Protein AF-A0A937DR84-F1 (afdb_monomer_lite)

pLDDT: mean 87.23, std 9.64, range [59.69, 97.25]

Sequence (53 aa):
MLIDASHPEETRGVVVDGTRLEEFQFETATSKPPKGNIYLAKAIGIEPSTQPP

Radius of gyration: 19.81 Å; chains: 1; bounding box: 49×19×43 Å

Secondary structure (DSSP, 8-state):
-EEE--STTEEEEEEEETTEEEEEEEEETT----TT-----------TT----

Structure (mmCIF, N/CA/C/O backbone):
data_AF-A0A937DR84-F1
#
_entry.id   AF-A0A937DR84-F1
#
loop_
_atom_site.group_PDB
_atom_site.id
_atom_site.type_symbol
_atom_site.label_atom_id
_atom_site.label_alt_id
_atom_site.label_comp_id
_atom_site.label_asym_id
_atom_site.label_entity_id
_atom_site.label_seq_id
_atom_site.pdbx_PDB_ins_code
_atom_site.Cartn_x
_atom_site.Cartn_y
_atom_site.Cartn_z
_atom_site.occupancy
_atom_site.B_iso_or_equiv
_atom_site.auth_seq_id
_atom_site.auth_comp_id
_atom_site.auth_asym_id
_atom_site.auth_atom_id
_atom_site.pdbx_PDB_model_num
ATOM 1 N N . MET A 1 1 ? -8.637 -5.023 11.509 1.00 92.12 1 MET A N 1
ATOM 2 C CA . MET A 1 1 ? -8.010 -4.279 10.397 1.00 92.12 1 MET A CA 1
ATOM 3 C C . MET A 1 1 ? -9.091 -3.942 9.383 1.00 92.12 1 MET A C 1
ATOM 5 O O . MET A 1 1 ? -9.849 -4.836 9.028 1.00 92.12 1 MET A O 1
ATOM 9 N N . LEU A 1 2 ? -9.195 -2.678 8.982 1.00 94.56 2 LEU A N 1
ATOM 10 C CA . LEU A 1 2 ? -10.148 -2.153 8.004 1.00 94.56 2 LEU A CA 1
ATOM 11 C C . LEU A 1 2 ? -9.361 -1.485 6.874 1.00 94.56 2 LEU A C 1
ATOM 13 O O . LEU A 1 2 ? -8.356 -0.831 7.144 1.00 94.56 2 LEU A O 1
ATOM 17 N N . ILE A 1 3 ? -9.803 -1.657 5.629 1.00 95.44 3 ILE A N 1
ATOM 18 C CA . ILE A 1 3 ? -9.191 -1.032 4.451 1.00 95.44 3 ILE A CA 1
ATOM 19 C C . ILE A 1 3 ? -10.288 -0.293 3.689 1.00 95.44 3 ILE A C 1
ATOM 21 O O . ILE A 1 3 ? -11.324 -0.885 3.387 1.00 95.44 3 ILE A O 1
ATOM 25 N N . ASP A 1 4 ? -10.052 0.978 3.374 1.00 94.69 4 ASP A N 1
ATOM 26 C CA . ASP A 1 4 ? -10.889 1.769 2.474 1.00 94.69 4 ASP A CA 1
ATOM 27 C C . ASP A 1 4 ? -10.110 2.071 1.190 1.00 94.69 4 ASP A C 1
ATOM 29 O O . ASP A 1 4 ? -9.050 2.698 1.221 1.00 94.69 4 ASP A O 1
ATOM 33 N N . ALA A 1 5 ? -10.652 1.599 0.070 1.00 94.00 5 ALA A N 1
ATOM 34 C CA . ALA A 1 5 ? -10.130 1.797 -1.281 1.00 94.00 5 ALA A CA 1
ATOM 35 C C . ALA A 1 5 ? -11.185 2.436 -2.206 1.00 94.00 5 ALA A C 1
ATOM 37 O O . ALA A 1 5 ? -11.121 2.295 -3.426 1.00 94.00 5 ALA A O 1
ATOM 38 N N . SER A 1 6 ? -12.191 3.105 -1.631 1.00 95.50 6 SER A N 1
ATOM 39 C CA . SER A 1 6 ? -13.262 3.775 -2.387 1.00 95.50 6 SER A CA 1
ATOM 40 C C . SER A 1 6 ? -12.755 5.000 -3.155 1.00 95.50 6 SER A C 1
ATOM 42 O O . SER A 1 6 ? -13.381 5.436 -4.119 1.00 95.50 6 SER A O 1
ATOM 44 N N . HIS A 1 7 ? -11.622 5.547 -2.715 1.00 92.19 7 HIS A N 1
ATOM 45 C CA . HIS A 1 7 ? -10.973 6.726 -3.266 1.00 92.19 7 HIS A CA 1
ATOM 46 C C . HIS A 1 7 ? -9.819 6.281 -4.184 1.00 92.19 7 HIS A C 1
ATOM 48 O O . HIS A 1 7 ? -8.868 5.663 -3.712 1.00 92.19 7 HIS A O 1
ATOM 54 N N . PRO A 1 8 ? -9.872 6.523 -5.505 1.00 89.81 8 PRO A N 1
ATOM 55 C CA . PRO A 1 8 ? -8.823 6.079 -6.430 1.00 89.81 8 PRO A CA 1
ATOM 56 C C . PRO A 1 8 ? -7.471 6.781 -6.217 1.00 89.81 8 PRO A C 1
ATOM 58 O O . PRO A 1 8 ? -6.435 6.274 -6.646 1.00 89.81 8 PRO A O 1
ATOM 61 N N . GLU A 1 9 ? -7.469 7.948 -5.579 1.00 92.88 9 GLU A N 1
ATOM 62 C CA . GLU A 1 9 ? -6.276 8.726 -5.265 1.00 92.88 9 GLU A CA 1
ATOM 63 C C . GLU A 1 9 ? -5.464 8.149 -4.098 1.00 92.88 9 GLU A C 1
ATOM 65 O O . GLU A 1 9 ? -4.243 8.339 -4.056 1.00 92.88 9 GLU A O 1
ATOM 70 N N . GLU A 1 10 ? -6.108 7.425 -3.178 1.00 92.44 10 GLU A N 1
ATOM 71 C CA . GLU A 1 10 ? -5.456 6.888 -1.986 1.00 92.44 10 GLU A CA 1
ATOM 72 C C . GLU A 1 10 ? -6.166 5.668 -1.391 1.00 92.44 10 GLU A C 1
ATOM 74 O O . GLU A 1 10 ? -7.386 5.559 -1.366 1.00 92.44 10 GLU A O 1
ATOM 79 N N . THR A 1 11 ? -5.382 4.752 -0.837 1.00 94.00 11 THR A N 1
ATOM 80 C CA . THR A 1 11 ? -5.885 3.625 -0.047 1.00 94.00 11 THR A CA 1
ATOM 81 C C . THR A 1 11 ? -5.573 3.864 1.419 1.00 94.00 11 THR A C 1
ATOM 83 O O . THR A 1 11 ? -4.445 4.209 1.763 1.00 94.00 11 THR A O 1
ATOM 86 N N . ARG A 1 12 ? -6.558 3.670 2.297 1.00 94.94 12 ARG A N 1
ATOM 87 C CA . ARG A 1 12 ? -6.419 3.869 3.746 1.00 94.94 12 ARG A CA 1
ATOM 88 C C . ARG A 1 12 ? -6.504 2.529 4.466 1.00 94.94 12 ARG A C 1
ATOM 90 O O . ARG A 1 12 ? -7.400 1.735 4.193 1.00 94.94 12 ARG A O 1
ATOM 97 N N . GLY A 1 13 ? -5.593 2.288 5.400 1.00 94.94 13 GLY A N 1
ATOM 98 C CA . GLY A 1 13 ? -5.550 1.109 6.258 1.00 94.94 13 GLY A CA 1
ATOM 99 C C . GLY A 1 13 ? -5.666 1.502 7.726 1.00 94.94 13 GLY A C 1
ATOM 100 O O . GLY A 1 13 ? -5.019 2.443 8.181 1.00 94.94 13 GLY A O 1
ATOM 101 N N . VAL A 1 14 ? -6.495 0.777 8.473 1.00 96.62 14 VAL A N 1
ATOM 102 C CA . VAL A 1 14 ? -6.797 1.068 9.877 1.00 96.62 14 VAL A CA 1
ATOM 103 C C . VAL A 1 14 ? -6.704 -0.205 10.713 1.00 96.62 14 VAL A C 1
ATOM 105 O O . VAL A 1 14 ? -7.336 -1.217 10.400 1.00 96.62 14 VAL A O 1
ATOM 108 N N . VAL A 1 15 ? -5.962 -0.168 11.814 1.00 96.88 15 VAL A N 1
ATOM 109 C CA . VAL A 1 15 ? -5.958 -1.218 12.840 1.00 96.88 15 VAL A CA 1
ATOM 110 C C . VAL A 1 15 ? -6.752 -0.710 14.036 1.00 96.88 15 VAL A C 1
ATOM 112 O O . VAL A 1 15 ? -6.480 0.368 14.560 1.00 96.88 15 VAL A O 1
ATOM 115 N N . VAL A 1 16 ? -7.762 -1.477 14.443 1.00 96.69 16 VAL A N 1
ATOM 116 C CA . VAL A 1 16 ? -8.657 -1.135 15.554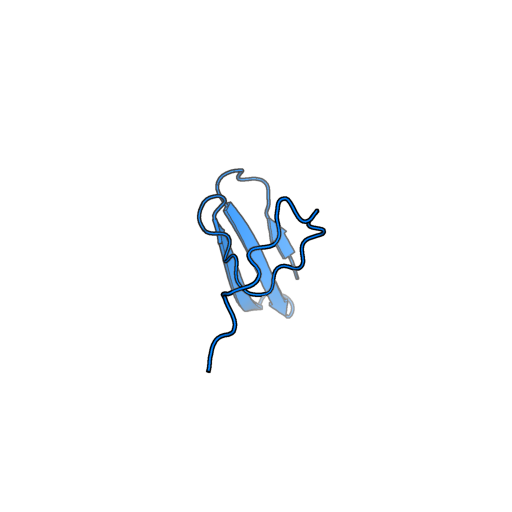 1.00 96.69 16 VAL A CA 1
ATOM 117 C C . VAL A 1 16 ? -8.731 -2.287 16.547 1.00 96.69 16 VAL A C 1
ATOM 119 O O . VAL A 1 16 ? -8.767 -3.448 16.126 1.00 96.69 16 VAL A O 1
ATOM 122 N N . ASP A 1 17 ? -8.799 -1.948 17.832 1.00 95.38 17 ASP A N 1
ATOM 123 C CA . ASP A 1 17 ? -9.180 -2.845 18.923 1.00 95.38 17 ASP A CA 1
ATOM 124 C C . ASP A 1 17 ? -10.556 -2.420 19.461 1.00 95.38 17 ASP A C 1
ATOM 126 O O . ASP A 1 17 ? -10.713 -1.378 20.104 1.00 95.38 17 ASP A O 1
ATOM 130 N N . GLY A 1 18 ? -11.597 -3.177 19.104 1.00 93.19 18 GLY A N 1
ATOM 131 C CA . GLY A 1 18 ? -12.989 -2.791 19.344 1.00 93.19 18 GLY A CA 1
ATOM 132 C C . GLY A 1 18 ? -13.338 -1.459 18.667 1.00 93.19 18 GLY A C 1
ATOM 133 O O . GLY A 1 18 ? -13.477 -1.392 17.448 1.00 93.19 18 GLY A O 1
ATOM 134 N N . THR A 1 19 ? -13.488 -0.400 19.468 1.00 92.12 19 THR A N 1
ATOM 135 C CA . THR A 1 19 ? -13.762 0.976 19.008 1.00 92.12 19 THR A CA 1
ATOM 136 C C . THR A 1 19 ? -12.546 1.900 19.097 1.00 92.12 19 THR A C 1
ATOM 138 O O . THR A 1 19 ? -12.659 3.087 18.793 1.00 92.12 19 THR A O 1
ATOM 141 N N . ARG A 1 20 ? -11.397 1.398 19.560 1.00 94.06 20 ARG A N 1
ATOM 142 C CA . ARG A 1 20 ? -10.167 2.175 19.714 1.00 94.06 20 ARG A CA 1
ATOM 143 C C . ARG A 1 20 ? -9.302 2.043 18.464 1.00 94.06 20 ARG A C 1
ATOM 145 O O . ARG A 1 20 ? -9.068 0.941 17.977 1.00 94.06 20 ARG A O 1
ATOM 152 N N . LEU A 1 21 ? -8.824 3.178 17.960 1.00 95.81 21 LEU A N 1
ATOM 153 C CA . LEU A 1 21 ? -7.852 3.239 16.873 1.00 95.81 21 LEU A CA 1
ATOM 154 C C . LEU A 1 21 ? -6.448 2.980 17.423 1.00 95.81 21 LEU A C 1
ATOM 156 O O . LEU A 1 21 ? -5.987 3.727 18.283 1.00 95.81 21 LEU A O 1
ATOM 160 N N . GLU A 1 22 ? -5.782 1.957 16.899 1.00 97.25 22 GLU A N 1
ATOM 161 C CA . GLU A 1 22 ? -4.397 1.630 17.250 1.00 97.25 22 GLU A CA 1
ATOM 162 C C . GLU A 1 22 ? -3.420 2.182 16.206 1.00 97.25 22 GLU A C 1
ATOM 164 O O . GLU A 1 22 ? -2.429 2.816 16.557 1.00 97.25 22 GLU A O 1
ATOM 169 N N . GLU A 1 23 ? -3.720 2.008 14.915 1.00 95.25 23 GLU A N 1
ATOM 170 C CA . GLU A 1 23 ? -2.835 2.450 13.834 1.00 95.25 23 GLU A CA 1
ATOM 171 C C . GLU A 1 23 ? -3.624 2.906 12.603 1.00 95.25 23 GLU A C 1
ATOM 173 O O . GLU A 1 23 ? -4.629 2.297 12.229 1.00 95.25 23 GLU A O 1
ATOM 178 N N . PHE A 1 24 ? -3.149 3.975 11.962 1.00 94.62 24 PHE A N 1
ATOM 179 C CA . PHE A 1 24 ? -3.689 4.505 10.713 1.00 94.62 24 PHE A CA 1
ATOM 180 C C . PHE A 1 24 ? -2.556 4.728 9.715 1.00 94.62 24 PHE A C 1
ATOM 182 O O . PHE A 1 24 ? -1.571 5.397 10.026 1.00 94.62 24 PHE A O 1
ATOM 189 N N . GLN A 1 25 ? -2.724 4.204 8.506 1.00 92.38 25 GLN A N 1
ATOM 190 C CA . GLN A 1 25 ? -1.814 4.425 7.389 1.00 92.38 25 GLN A CA 1
ATOM 191 C C . GLN A 1 25 ? -2.611 4.759 6.130 1.00 92.38 25 GLN A C 1
ATOM 193 O O . GLN A 1 25 ? -3.755 4.331 5.969 1.0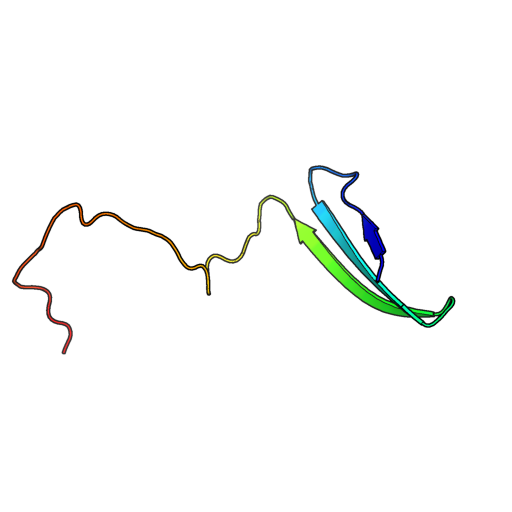0 92.38 25 GLN A O 1
ATOM 198 N N . PHE A 1 26 ? -1.997 5.502 5.215 1.00 90.94 26 PHE A N 1
ATOM 199 C CA . PHE A 1 26 ? -2.541 5.720 3.882 1.00 90.94 26 PHE A CA 1
ATOM 200 C C . PHE A 1 26 ? -1.427 5.641 2.841 1.00 90.94 26 PHE A C 1
ATOM 202 O O . PHE A 1 26 ? -0.276 5.984 3.115 1.00 90.94 26 PHE A O 1
ATOM 209 N N . GLU A 1 27 ? -1.778 5.188 1.646 1.00 89.62 27 GLU A N 1
ATOM 210 C CA . GLU A 1 27 ? -0.883 5.102 0.500 1.00 89.62 27 GLU A CA 1
ATOM 211 C C . GLU A 1 27 ? -1.514 5.854 -0.670 1.00 89.62 27 GLU A C 1
ATOM 213 O O . GLU A 1 27 ? -2.651 5.574 -1.052 1.00 89.62 27 GLU A O 1
ATOM 218 N N . THR A 1 28 ? -0.788 6.817 -1.241 1.00 90.12 28 THR A N 1
ATOM 219 C CA . THR A 1 28 ? -1.259 7.567 -2.411 1.00 90.12 28 THR A CA 1
ATOM 220 C C . THR A 1 28 ? -0.905 6.838 -3.701 1.00 90.12 28 THR A C 1
ATOM 222 O O . THR A 1 28 ? 0.143 6.197 -3.813 1.00 90.12 28 THR A O 1
ATOM 225 N N . ALA A 1 29 ? -1.743 6.987 -4.726 1.00 83.38 29 ALA A N 1
ATOM 226 C CA . ALA A 1 29 ? -1.520 6.352 -6.025 1.00 83.38 29 ALA A CA 1
ATOM 227 C C . ALA A 1 29 ? -0.193 6.771 -6.694 1.00 83.38 29 ALA A C 1
ATOM 229 O O . ALA A 1 29 ? 0.376 6.015 -7.484 1.00 83.38 29 ALA A O 1
ATOM 230 N N . THR A 1 30 ? 0.311 7.966 -6.377 1.00 81.69 30 THR A N 1
ATOM 231 C CA . THR A 1 30 ? 1.513 8.565 -6.976 1.00 81.69 30 THR A CA 1
ATOM 232 C C . THR A 1 30 ? 2.804 8.307 -6.202 1.00 81.69 30 THR A C 1
ATOM 234 O O . THR A 1 30 ? 3.879 8.524 -6.758 1.00 81.69 30 THR A O 1
ATOM 237 N N . SER A 1 31 ? 2.743 7.824 -4.958 1.00 72.38 31 SER A N 1
ATOM 238 C CA . SER A 1 31 ? 3.923 7.639 -4.103 1.00 72.38 31 SER A CA 1
ATOM 239 C C . SER A 1 31 ? 4.116 6.180 -3.696 1.00 72.38 31 SER A C 1
ATOM 241 O O . SER A 1 31 ? 4.164 5.857 -2.510 1.00 72.38 31 SER A O 1
ATOM 243 N N . LYS A 1 32 ? 4.280 5.292 -4.683 1.00 75.44 32 LYS A N 1
ATOM 244 C CA . LYS A 1 32 ? 4.676 3.901 -4.422 1.00 75.44 32 LYS A CA 1
ATOM 245 C C . LYS A 1 32 ? 6.191 3.803 -4.243 1.00 75.44 32 LYS A C 1
ATOM 247 O O . LYS A 1 32 ? 6.919 4.078 -5.202 1.00 75.44 32 LYS A O 1
ATOM 252 N N . PRO A 1 33 ? 6.702 3.413 -3.062 1.00 68.62 33 PRO A N 1
ATOM 253 C CA . PRO A 1 33 ? 8.134 3.248 -2.872 1.00 68.62 33 PRO A CA 1
ATOM 254 C C . PRO A 1 33 ? 8.649 2.107 -3.772 1.00 68.62 33 PRO A C 1
ATOM 256 O O . PRO A 1 33 ? 8.158 0.984 -3.684 1.00 68.62 33 PRO A O 1
ATOM 259 N N . PRO A 1 34 ? 9.652 2.345 -4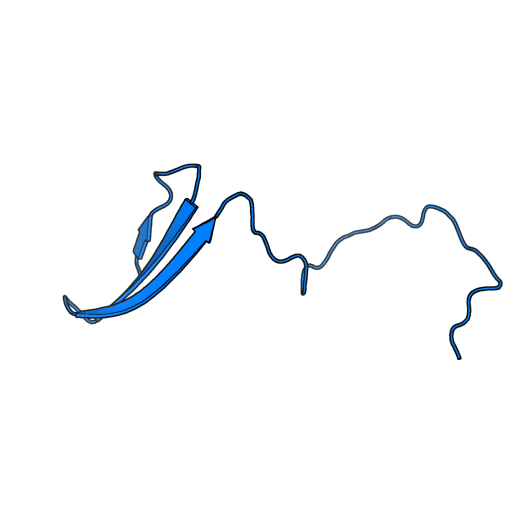.636 1.00 72.19 34 PRO A N 1
ATOM 260 C CA . PRO A 1 34 ? 10.185 1.306 -5.522 1.00 72.19 34 PRO A CA 1
ATOM 261 C C . PRO A 1 34 ? 11.153 0.340 -4.813 1.00 72.19 34 PRO A C 1
ATOM 263 O O . PRO A 1 34 ? 11.568 -0.665 -5.390 1.00 72.19 34 PRO A O 1
ATOM 266 N N . LYS A 1 35 ? 11.561 0.647 -3.574 1.00 80.25 35 LYS A N 1
ATOM 267 C CA . LYS A 1 35 ? 12.514 -0.166 -2.808 1.00 80.25 35 LYS A CA 1
ATOM 268 C C . LYS A 1 35 ? 11.855 -1.459 -2.325 1.00 80.25 35 LYS A C 1
ATOM 270 O O . LYS A 1 35 ? 10.784 -1.418 -1.740 1.00 80.25 35 LYS A O 1
ATOM 275 N N . GLY A 1 36 ? 12.544 -2.586 -2.513 1.00 80.94 36 GLY A N 1
ATOM 276 C CA . GLY A 1 36 ? 12.082 -3.909 -2.074 1.00 80.94 36 GLY A CA 1
ATOM 277 C C . GLY A 1 36 ? 11.205 -4.647 -3.087 1.00 80.94 36 GLY A C 1
ATOM 278 O O . GLY A 1 36 ? 10.891 -5.815 -2.876 1.00 80.94 36 GLY A O 1
ATOM 279 N N . ASN A 1 37 ? 10.856 -4.009 -4.205 1.00 87.00 37 ASN A N 1
ATOM 280 C CA . ASN A 1 37 ? 10.089 -4.662 -5.255 1.00 87.00 37 ASN A CA 1
ATOM 281 C C . ASN A 1 37 ? 10.945 -5.706 -5.983 1.00 87.00 37 ASN A C 1
ATOM 283 O O . ASN A 1 37 ? 12.102 -5.460 -6.329 1.00 87.00 37 ASN A O 1
ATOM 287 N N . ILE A 1 38 ? 10.348 -6.867 -6.238 1.00 89.62 38 ILE A N 1
ATOM 288 C CA . ILE A 1 38 ? 10.956 -7.955 -7.001 1.00 89.62 38 ILE A CA 1
ATOM 289 C C . ILE A 1 38 ? 10.302 -7.965 -8.377 1.00 89.62 38 ILE A C 1
ATOM 291 O O . ILE A 1 38 ? 9.080 -8.050 -8.493 1.00 89.62 38 ILE A O 1
ATOM 295 N N . TYR A 1 39 ? 11.121 -7.886 -9.420 1.00 89.25 39 TYR A N 1
ATOM 296 C CA . TYR A 1 39 ? 10.661 -7.855 -10.803 1.00 89.25 39 TYR A CA 1
ATOM 297 C C . TYR A 1 39 ? 11.255 -9.019 -11.58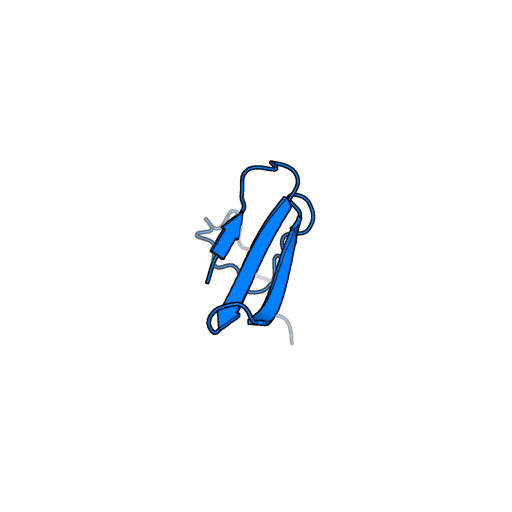9 1.00 89.25 39 TYR A C 1
ATOM 299 O O . TYR A 1 39 ? 12.428 -9.358 -11.429 1.00 89.25 39 TYR A O 1
ATOM 307 N N . LEU A 1 40 ? 10.462 -9.589 -12.495 1.00 92.50 40 LEU A N 1
ATOM 308 C CA . LEU A 1 40 ? 10.977 -10.448 -13.554 1.00 92.50 40 LEU A CA 1
ATOM 309 C C . LEU A 1 40 ? 11.495 -9.552 -14.685 1.00 92.50 40 LEU A C 1
ATOM 311 O O . LEU A 1 40 ? 10.709 -8.890 -15.359 1.00 92.50 40 LEU A O 1
ATOM 315 N N . ALA A 1 41 ? 12.808 -9.530 -14.891 1.00 90.44 41 ALA A N 1
ATOM 316 C CA . ALA A 1 41 ? 13.435 -8.756 -15.957 1.00 90.44 41 ALA A CA 1
ATOM 317 C C . ALA A 1 41 ? 14.043 -9.677 -17.020 1.00 90.44 41 ALA A C 1
ATOM 319 O O . ALA A 1 41 ? 14.602 -10.729 -16.711 1.00 90.44 41 ALA A O 1
ATOM 320 N N . LYS A 1 42 ? 13.967 -9.251 -18.285 1.00 92.38 42 LYS A N 1
ATOM 321 C CA . LYS A 1 42 ? 14.729 -9.846 -19.387 1.00 92.38 42 LYS A CA 1
ATOM 322 C C . LYS A 1 42 ? 15.975 -8.996 -19.626 1.00 92.38 42 LYS A C 1
ATOM 324 O O . LYS A 1 42 ? 15.854 -7.788 -19.804 1.00 92.38 42 LYS A O 1
ATOM 329 N N . ALA A 1 43 ? 17.153 -9.618 -19.649 1.00 87.50 43 ALA A N 1
ATOM 330 C CA . ALA A 1 43 ? 18.390 -8.921 -19.992 1.00 87.50 43 ALA A CA 1
ATOM 331 C C . ALA A 1 43 ? 18.321 -8.399 -21.439 1.00 87.50 43 ALA A C 1
ATOM 333 O O . ALA A 1 43 ? 18.018 -9.162 -22.359 1.00 87.50 43 ALA A O 1
ATOM 334 N N . ILE A 1 44 ? 18.576 -7.101 -21.626 1.00 88.81 44 ILE A N 1
ATOM 335 C CA . ILE A 1 44 ? 18.507 -6.424 -22.936 1.00 88.81 44 ILE A CA 1
ATOM 336 C C . ILE A 1 44 ? 19.880 -6.235 -23.600 1.00 88.81 44 ILE A C 1
ATOM 338 O O . ILE A 1 44 ? 19.948 -5.938 -24.786 1.00 88.81 44 ILE A O 1
ATOM 342 N N . GLY A 1 45 ? 20.968 -6.438 -22.856 1.00 86.38 45 GLY A N 1
ATOM 343 C CA .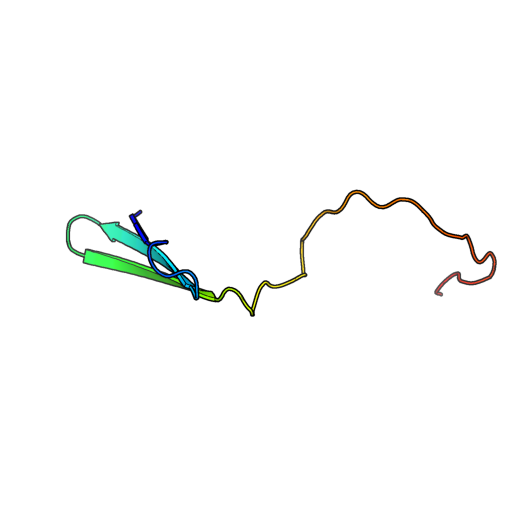 GLY A 1 45 ? 22.348 -6.318 -23.321 1.00 86.38 45 GLY A CA 1
ATOM 344 C C . GLY A 1 45 ? 23.319 -6.568 -22.168 1.00 86.38 45 GLY A C 1
ATOM 345 O O . GLY A 1 45 ? 22.950 -6.388 -21.007 1.00 86.38 45 GLY A O 1
ATOM 346 N N . ILE A 1 46 ? 24.531 -7.026 -22.481 1.00 82.56 46 ILE A N 1
ATOM 347 C CA . ILE A 1 46 ? 25.601 -7.278 -21.507 1.00 82.56 46 ILE A CA 1
ATOM 348 C C . ILE A 1 46 ? 26.798 -6.419 -21.918 1.00 82.56 46 ILE A C 1
ATOM 350 O O . ILE A 1 46 ? 27.346 -6.611 -23.000 1.00 82.56 46 ILE A O 1
ATOM 354 N N . GLU A 1 47 ? 27.184 -5.476 -21.061 1.00 82.38 47 GLU A N 1
ATOM 355 C CA . GLU A 1 47 ? 28.411 -4.678 -21.174 1.00 82.38 47 GLU A CA 1
ATOM 356 C C . GLU A 1 47 ? 29.532 -5.399 -20.395 1.00 82.38 47 GLU A C 1
ATOM 358 O O . GLU A 1 47 ? 29.440 -5.511 -19.172 1.00 82.38 47 GLU A O 1
ATOM 363 N N . PRO A 1 48 ? 30.575 -5.939 -21.056 1.00 75.00 48 PRO A N 1
ATOM 364 C CA . PRO A 1 48 ? 31.562 -6.810 -20.404 1.00 75.00 48 PRO A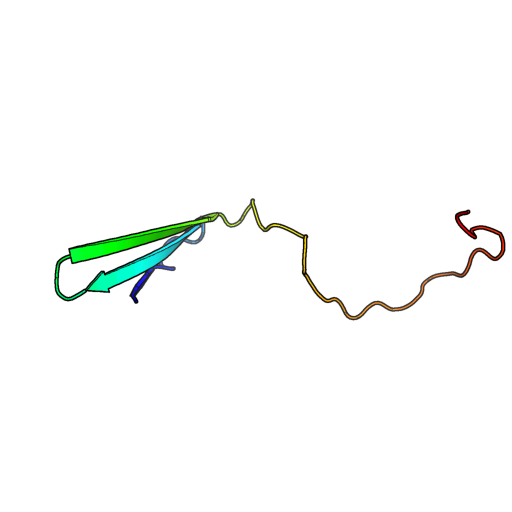 CA 1
ATOM 365 C C . PRO A 1 48 ? 32.492 -6.106 -19.404 1.00 75.00 48 PRO A C 1
ATOM 367 O O . PRO A 1 48 ? 33.117 -6.770 -18.583 1.00 75.00 48 PRO A O 1
ATOM 370 N N . SER A 1 49 ? 32.630 -4.780 -19.490 1.00 76.31 49 SER A N 1
ATOM 371 C CA . SER A 1 49 ? 33.643 -4.002 -18.760 1.00 76.31 49 SER A CA 1
ATOM 372 C C . SER A 1 49 ? 33.151 -3.336 -17.472 1.00 76.31 49 SER A C 1
ATOM 374 O O . SER A 1 49 ? 33.929 -2.654 -16.810 1.00 76.31 49 SER A O 1
ATOM 376 N N . THR A 1 50 ? 31.890 -3.515 -17.079 1.00 62.00 50 THR A N 1
ATOM 377 C CA . THR A 1 50 ? 31.331 -2.878 -15.874 1.00 62.00 50 THR A CA 1
ATOM 378 C C . THR A 1 50 ? 31.390 -3.820 -14.673 1.00 62.00 50 THR A C 1
ATOM 380 O O . THR A 1 50 ? 30.377 -4.319 -14.190 1.00 62.00 50 THR A O 1
ATOM 383 N N . GLN A 1 51 ? 32.596 -4.072 -14.168 1.00 73.62 51 GLN A N 1
ATOM 384 C CA . GLN A 1 51 ? 32.762 -4.662 -12.843 1.00 73.62 51 GLN A CA 1
ATOM 385 C C . GLN A 1 51 ? 33.013 -3.522 -11.844 1.00 73.62 51 GLN A C 1
ATOM 387 O O . GLN A 1 51 ? 34.018 -2.821 -11.985 1.00 73.62 51 GLN A O 1
ATOM 392 N N . PRO A 1 52 ? 32.107 -3.261 -10.883 1.00 64.19 52 PRO A N 1
ATOM 393 C CA . PRO A 1 52 ? 32.411 -2.324 -9.812 1.00 64.19 52 PRO A CA 1
ATOM 394 C C . PRO A 1 52 ? 33.521 -2.914 -8.914 1.00 64.19 52 PRO A C 1
ATOM 396 O O . PRO A 1 52 ? 33.583 -4.141 -8.783 1.00 64.19 52 PRO A O 1
ATOM 399 N N . PRO A 1 53 ? 34.410 -2.069 -8.357 1.00 59.69 53 PRO A N 1
ATOM 400 C CA . PRO A 1 53 ? 35.469 -2.498 -7.443 1.00 59.69 53 PRO A CA 1
ATOM 401 C C . PRO A 1 53 ? 34.926 -3.135 -6.158 1.00 59.69 53 PRO A C 1
ATOM 403 O O . PRO A 1 53 ? 33.789 -2.794 -5.754 1.00 59.69 53 PRO A O 1
#

Foldseek 3Di:
DDWDCVDVQKIKDFDDDPPHTDDIDMDGPPDDDPPPDDDDDDDPDDDPPDDDD